Protein AF-A0A9W5VMR2-F1 (afdb_monomer_lite)

Organism: NCBI:txid1053211

Structure (mmCIF, N/CA/C/O backbone):
data_AF-A0A9W5VMR2-F1
#
_entry.id   AF-A0A9W5VMR2-F1
#
loop_
_atom_site.group_PDB
_atom_site.id
_atom_site.type_symbol
_atom_site.label_atom_id
_atom_site.label_alt_id
_atom_site.label_comp_id
_atom_site.label_asym_id
_atom_site.label_entity_id
_atom_site.label_seq_id
_atom_site.pdbx_PDB_ins_code
_atom_site.Cartn_x
_atom_site.Cartn_y
_atom_site.Cartn_z
_atom_site.occupancy
_atom_site.B_iso_or_equiv
_atom_site.auth_seq_id
_atom_site.auth_comp_id
_atom_site.auth_asym_id
_atom_site.auth_atom_id
_atom_site.pdbx_PDB_model_num
ATOM 1 N N . MET A 1 1 ? 7.513 28.332 -5.867 1.00 55.78 1 MET A N 1
ATOM 2 C CA . MET A 1 1 ? 6.675 27.161 -5.530 1.00 55.78 1 MET A CA 1
ATOM 3 C C . MET A 1 1 ? 5.256 27.551 -5.901 1.00 55.78 1 MET A C 1
ATOM 5 O O . MET A 1 1 ? 4.779 28.529 -5.348 1.00 55.78 1 MET A O 1
ATOM 9 N N . ASN A 1 2 ? 4.651 26.926 -6.914 1.00 70.81 2 ASN A N 1
ATOM 10 C CA . ASN A 1 2 ? 3.350 27.373 -7.428 1.00 70.81 2 ASN A CA 1
ATOM 11 C C . ASN A 1 2 ? 2.284 27.198 -6.343 1.00 70.81 2 ASN A C 1
ATOM 13 O O . ASN A 1 2 ? 2.267 26.160 -5.682 1.00 70.81 2 ASN A O 1
ATOM 17 N N . GLU A 1 3 ? 1.392 28.174 -6.175 1.00 74.75 3 GLU A N 1
ATOM 18 C CA . GLU A 1 3 ? 0.299 28.127 -5.188 1.00 74.75 3 GLU A CA 1
ATOM 19 C C . GLU A 1 3 ? -0.532 26.838 -5.311 1.00 74.75 3 GLU A C 1
ATOM 21 O O . GLU A 1 3 ? -0.950 26.250 -4.317 1.00 74.75 3 GLU A O 1
ATOM 26 N N . HIS A 1 4 ? -0.654 26.314 -6.533 1.00 73.88 4 HIS A N 1
ATOM 27 C CA . HIS A 1 4 ? -1.282 25.028 -6.830 1.00 73.88 4 HIS A CA 1
ATOM 28 C C . HIS A 1 4 ? -0.641 23.838 -6.086 1.00 73.88 4 HIS A C 1
ATOM 30 O O . HIS A 1 4 ? -1.342 22.932 -5.638 1.00 73.88 4 HIS A O 1
ATOM 36 N N . ASN A 1 5 ? 0.682 23.826 -5.908 1.00 83.12 5 ASN A N 1
ATOM 37 C CA . ASN A 1 5 ? 1.380 22.731 -5.225 1.00 83.12 5 ASN A CA 1
ATOM 38 C C . ASN A 1 5 ? 1.108 22.743 -3.714 1.00 83.12 5 ASN A C 1
ATOM 40 O O . ASN A 1 5 ? 1.104 21.687 -3.082 1.00 83.12 5 ASN A O 1
ATOM 44 N N . ILE A 1 6 ? 0.858 23.926 -3.142 1.00 83.44 6 ILE A N 1
ATOM 45 C CA . ILE A 1 6 ? 0.544 24.081 -1.717 1.00 83.44 6 ILE A CA 1
ATOM 46 C C . ILE A 1 6 ? -0.834 23.475 -1.430 1.00 83.44 6 ILE A C 1
ATOM 48 O O . ILE A 1 6 ? -0.964 22.662 -0.516 1.00 83.44 6 ILE A O 1
ATOM 52 N N . TRP A 1 7 ? -1.841 23.787 -2.253 1.00 85.12 7 TRP A N 1
ATOM 53 C CA . TRP A 1 7 ? -3.192 23.236 -2.096 1.00 85.12 7 TRP A CA 1
ATOM 54 C C . TRP A 1 7 ? -3.242 21.718 -2.269 1.00 85.12 7 TRP A C 1
ATOM 56 O O . TRP A 1 7 ? -3.885 21.037 -1.470 1.00 85.12 7 TRP A O 1
ATOM 66 N N . VAL A 1 8 ? -2.512 21.175 -3.249 1.00 81.88 8 VAL A N 1
ATOM 67 C CA . VAL A 1 8 ? -2.397 19.717 -3.428 1.00 81.88 8 VAL A CA 1
ATOM 68 C C . VAL A 1 8 ? -1.789 19.066 -2.181 1.00 81.88 8 VAL A C 1
ATOM 70 O O . VAL A 1 8 ? -2.343 18.094 -1.669 1.00 81.88 8 VAL A O 1
ATOM 73 N N . GLY A 1 9 ? -0.716 19.640 -1.626 1.00 82.25 9 GLY A N 1
ATOM 74 C CA . GLY A 1 9 ? -0.100 19.141 -0.393 1.00 82.25 9 GLY A CA 1
ATOM 75 C C . GLY A 1 9 ? -1.051 19.149 0.809 1.00 82.25 9 GLY A C 1
ATOM 76 O O . GLY A 1 9 ? -1.111 18.170 1.556 1.00 82.25 9 GLY A O 1
ATOM 77 N N . VAL A 1 10 ? -1.843 20.214 0.973 1.00 89.31 10 VAL A N 1
ATOM 78 C CA . VAL A 1 10 ? -2.842 20.320 2.052 1.00 89.31 10 VAL A CA 1
ATOM 79 C C . VAL A 1 10 ? -3.938 19.261 1.905 1.00 89.31 10 VAL A C 1
ATOM 81 O O . VAL A 1 10 ? -4.300 18.618 2.890 1.00 89.31 10 VAL A O 1
ATOM 84 N N . ILE A 1 11 ? -4.440 19.029 0.689 1.00 88.62 11 ILE A N 1
ATOM 85 C CA . ILE A 1 11 ? -5.472 18.012 0.430 1.00 88.62 11 ILE A CA 1
ATOM 86 C C . ILE A 1 11 ? -4.950 16.609 0.761 1.00 88.62 11 ILE A C 1
ATOM 88 O O . ILE A 1 11 ? -5.633 15.854 1.458 1.00 88.62 11 ILE A O 1
ATOM 92 N N . ILE A 1 12 ? -3.732 16.275 0.324 1.00 83.62 12 ILE A N 1
ATOM 93 C CA . ILE A 1 12 ? -3.096 14.985 0.630 1.00 83.62 12 ILE A CA 1
ATOM 94 C C . ILE A 1 12 ? -2.950 14.811 2.144 1.00 83.62 12 ILE A C 1
ATOM 96 O O . ILE A 1 12 ? -3.281 13.750 2.676 1.00 83.62 12 ILE A O 1
ATOM 100 N N . LEU A 1 13 ? -2.516 15.855 2.857 1.00 87.44 13 LEU A N 1
ATOM 101 C CA . LEU A 1 13 ? -2.375 15.815 4.311 1.00 87.44 13 LEU A CA 1
ATOM 102 C C . LEU A 1 13 ? -3.722 15.565 5.009 1.00 87.44 13 LEU A C 1
ATOM 104 O O . LEU A 1 13 ? -3.802 14.709 5.891 1.00 87.44 13 LEU A O 1
ATOM 108 N N . ILE A 1 14 ? -4.787 16.261 4.599 1.00 89.81 14 ILE A N 1
ATOM 109 C CA . ILE A 1 14 ? -6.139 16.079 5.155 1.00 89.81 14 ILE A CA 1
ATOM 110 C C . ILE A 1 14 ? -6.635 14.651 4.913 1.00 89.81 14 ILE A C 1
ATOM 112 O O . ILE A 1 14 ? -7.145 14.011 5.837 1.00 89.81 14 ILE A O 1
ATOM 116 N N . LEU A 1 15 ? -6.458 14.129 3.697 1.00 84.06 15 LEU A N 1
ATOM 117 C CA . LEU A 1 15 ? -6.821 12.753 3.359 1.00 84.06 15 LEU A CA 1
ATOM 118 C C . LEU A 1 15 ? -6.030 11.745 4.195 1.00 84.06 15 LEU A C 1
ATOM 120 O O . LEU A 1 15 ? -6.608 10.788 4.706 1.00 84.06 15 LEU A O 1
ATOM 124 N N . LEU A 1 16 ? -4.735 11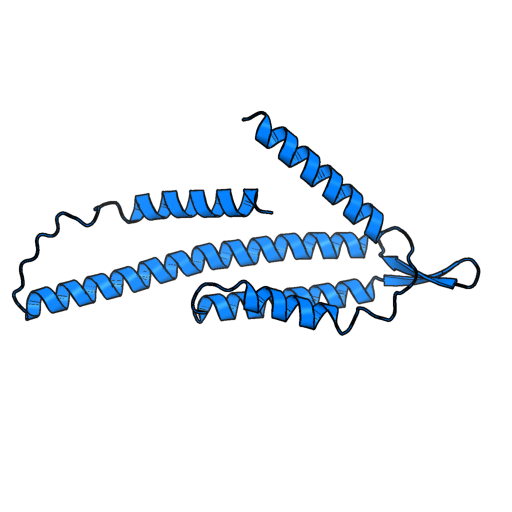.976 4.394 1.00 83.88 16 LEU A N 1
ATOM 125 C CA . LEU A 1 16 ? -3.874 11.105 5.186 1.00 83.88 16 LEU A CA 1
ATOM 126 C C . LEU A 1 16 ? -4.315 11.074 6.656 1.00 83.88 16 LEU A C 1
ATOM 128 O O . LEU A 1 16 ? -4.474 9.992 7.225 1.00 83.88 16 LEU A O 1
ATOM 132 N N . VAL A 1 17 ? -4.613 12.233 7.251 1.00 88.44 17 VAL A N 1
ATOM 133 C CA . VAL A 1 17 ? -5.164 12.321 8.616 1.00 88.44 17 VAL A CA 1
ATOM 134 C C . VAL A 1 17 ? -6.524 11.626 8.706 1.00 88.44 17 VAL A C 1
ATOM 136 O O . VAL A 1 17 ? -6.774 10.868 9.647 1.00 88.44 17 VAL A O 1
ATOM 139 N N . TYR A 1 18 ? -7.397 11.836 7.718 1.00 88.44 18 TYR A N 1
ATOM 140 C CA . TYR A 1 18 ? -8.705 11.187 7.655 1.00 88.44 18 TYR A CA 1
ATOM 141 C C . TYR A 1 18 ? -8.583 9.659 7.597 1.00 88.44 18 TYR A C 1
ATOM 143 O O . TYR A 1 18 ? -9.268 8.959 8.349 1.00 88.44 18 TYR A O 1
ATOM 151 N N . VAL A 1 19 ? -7.684 9.136 6.760 1.00 82.12 19 VAL A N 1
ATOM 152 C CA . VAL A 1 19 ? -7.422 7.696 6.631 1.00 82.12 19 VAL A CA 1
ATOM 153 C C . VAL A 1 19 ? -6.852 7.127 7.929 1.00 82.12 19 VAL A C 1
ATOM 155 O O . VAL A 1 19 ? -7.351 6.108 8.400 1.00 82.12 19 VAL A O 1
ATOM 158 N N . ILE A 1 20 ? -5.882 7.791 8.566 1.00 84.44 20 ILE A N 1
ATOM 159 C CA . ILE A 1 20 ? -5.335 7.342 9.859 1.00 84.44 20 ILE A CA 1
ATOM 160 C C . ILE A 1 20 ? -6.438 7.284 10.917 1.00 84.44 20 ILE A C 1
ATOM 162 O O . ILE A 1 20 ? -6.604 6.262 11.585 1.00 84.44 20 ILE A O 1
ATOM 166 N N . ARG A 1 21 ? -7.250 8.342 11.033 1.00 86.75 21 ARG A N 1
ATOM 167 C CA . ARG A 1 21 ? -8.383 8.371 11.967 1.00 86.75 21 ARG A CA 1
ATOM 168 C C . ARG A 1 21 ? -9.365 7.234 11.686 1.00 86.75 21 ARG A C 1
ATOM 170 O O . ARG A 1 21 ? -9.847 6.592 12.620 1.00 86.75 21 ARG A O 1
ATOM 177 N N . GLN A 1 22 ? -9.649 6.969 10.411 1.00 80.81 22 GLN A N 1
ATOM 178 C CA . GLN A 1 22 ? -10.518 5.873 9.995 1.00 80.81 22 GLN A CA 1
ATOM 179 C C . GLN A 1 22 ? -9.999 4.511 10.487 1.00 80.81 22 GLN A C 1
ATOM 181 O O . GLN A 1 22 ? -10.809 3.718 10.964 1.00 80.81 22 GLN A O 1
ATOM 186 N N . GLN A 1 23 ? -8.687 4.264 10.442 1.00 79.62 23 GLN A N 1
ATOM 187 C CA . GLN A 1 23 ? -8.085 2.997 10.886 1.00 79.62 23 GLN A CA 1
ATOM 188 C C . GLN A 1 23 ? -8.138 2.782 12.410 1.00 79.62 23 GLN A C 1
ATOM 190 O O . GLN A 1 23 ? -8.271 1.648 12.867 1.00 79.62 23 GLN A O 1
ATOM 195 N N . VAL A 1 24 ? -8.055 3.857 13.203 1.00 82.62 24 VAL A N 1
ATOM 196 C CA . VAL A 1 24 ? -8.061 3.781 14.681 1.00 82.62 24 VAL A CA 1
ATOM 197 C C . VAL A 1 24 ? -9.486 3.759 15.255 1.00 82.62 24 VAL A C 1
ATOM 199 O O . VAL A 1 24 ? -9.701 3.358 16.399 1.00 82.62 24 VAL A O 1
ATOM 202 N N . THR A 1 25 ? -10.482 4.173 14.468 1.00 85.00 25 THR A N 1
ATOM 203 C CA . THR A 1 25 ? -11.886 4.181 14.900 1.00 85.00 25 THR A CA 1
ATOM 204 C C . THR A 1 25 ? -12.457 2.756 14.869 1.00 85.00 25 THR A C 1
ATOM 206 O O . THR A 1 25 ? -12.369 2.117 13.817 1.00 85.00 25 THR A O 1
ATOM 209 N N . PRO A 1 26 ? -13.077 2.260 15.960 1.00 81.94 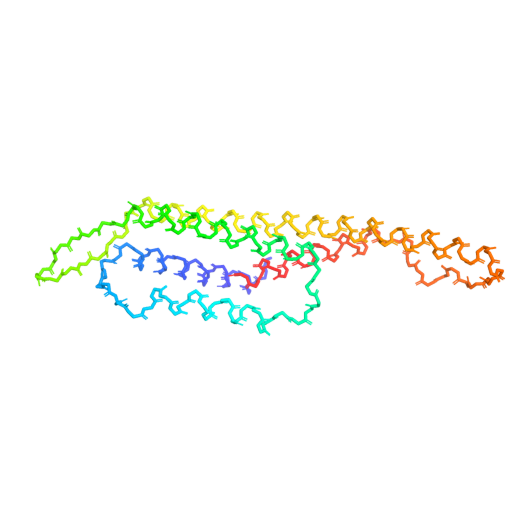26 PRO A N 1
ATOM 210 C CA . PRO A 1 26 ? -13.688 0.934 15.999 1.00 81.94 26 PRO A CA 1
ATOM 211 C C . PRO A 1 26 ? -14.751 0.763 14.914 1.00 81.94 26 PRO A C 1
ATOM 213 O O . PRO A 1 26 ? -15.589 1.644 14.701 1.00 81.94 26 PRO A O 1
ATOM 216 N N . ARG A 1 27 ? -14.733 -0.380 14.225 1.00 82.75 27 ARG A N 1
ATOM 217 C CA . ARG A 1 27 ? -15.689 -0.687 13.152 1.00 82.75 27 ARG A CA 1
ATOM 218 C C . ARG A 1 27 ? -16.223 -2.091 13.271 1.00 82.75 27 ARG A C 1
ATOM 220 O O . ARG A 1 27 ? -15.505 -3.021 13.627 1.00 82.75 27 ARG A O 1
ATOM 227 N N . THR A 1 28 ? -17.475 -2.256 12.880 1.00 82.50 28 THR A N 1
ATOM 228 C CA . THR A 1 28 ? -18.069 -3.578 12.745 1.00 82.50 28 THR A CA 1
ATOM 229 C C . THR A 1 28 ? -17.480 -4.292 11.522 1.00 82.50 28 THR A C 1
ATOM 231 O O . THR A 1 28 ? -17.344 -3.688 10.450 1.00 82.50 28 THR A O 1
ATOM 234 N N . PRO A 1 29 ? -17.101 -5.576 11.646 1.00 71.38 29 PRO A N 1
ATOM 235 C CA . PRO A 1 29 ? -16.578 -6.337 10.525 1.00 71.38 29 PRO A CA 1
ATOM 236 C C . PRO A 1 29 ? -17.667 -6.547 9.475 1.00 71.38 29 PRO A C 1
ATOM 238 O O . PRO A 1 29 ? -18.602 -7.329 9.658 1.00 71.38 29 PRO A O 1
ATOM 241 N N . LYS A 1 30 ? -17.543 -5.862 8.336 1.00 69.69 30 LYS A N 1
ATOM 242 C CA . LYS A 1 30 ? -18.387 -6.130 7.169 1.00 69.69 30 LYS A CA 1
ATOM 243 C C . LYS A 1 30 ? -17.934 -7.454 6.550 1.00 69.69 30 LYS A C 1
ATOM 245 O O . LYS A 1 30 ? -16.900 -7.509 5.891 1.00 69.69 30 LYS A O 1
ATOM 250 N N . ARG A 1 31 ? -18.720 -8.518 6.748 1.00 62.09 31 ARG A N 1
ATOM 251 C CA . ARG A 1 31 ? -18.422 -9.899 6.309 1.00 62.09 31 ARG A CA 1
ATOM 252 C C . ARG A 1 31 ? -18.214 -10.071 4.792 1.00 62.09 31 ARG A C 1
ATOM 254 O O . ARG A 1 31 ? -17.704 -11.098 4.372 1.00 62.09 31 ARG A O 1
ATOM 261 N N . PHE A 1 32 ? -18.599 -9.094 3.970 1.00 52.22 32 PHE A N 1
ATOM 262 C CA . PHE A 1 32 ? -18.841 -9.315 2.540 1.00 52.22 32 PHE A CA 1
ATOM 263 C C . PHE A 1 32 ? -17.699 -8.934 1.576 1.00 52.22 32 PHE A C 1
ATOM 265 O O . PHE A 1 32 ? -17.787 -9.244 0.393 1.00 52.22 32 PHE A O 1
ATOM 272 N N . HIS A 1 33 ? -16.617 -8.290 2.034 1.00 57.59 33 HIS A N 1
ATOM 273 C CA . HIS A 1 33 ? -15.611 -7.726 1.110 1.00 57.59 33 HIS A CA 1
ATOM 274 C C . HIS A 1 33 ? -14.238 -8.406 1.114 1.00 57.59 33 HIS A C 1
ATOM 276 O O . HIS A 1 33 ? -13.408 -8.079 0.272 1.00 57.59 33 HIS A O 1
ATOM 282 N N . PHE A 1 34 ? -13.971 -9.361 2.007 1.00 57.56 34 PHE A N 1
ATOM 283 C CA . PHE A 1 34 ? -12.617 -9.917 2.134 1.00 57.56 34 PHE A CA 1
ATOM 284 C C . PHE A 1 34 ? -12.176 -10.769 0.933 1.00 57.56 34 PHE A C 1
ATOM 286 O O . PHE A 1 34 ? -11.011 -10.715 0.553 1.00 57.56 34 PHE A O 1
ATOM 293 N N . TYR A 1 35 ? -13.095 -11.505 0.300 1.00 60.22 35 TYR A N 1
ATOM 294 C CA . TYR A 1 35 ? -12.770 -12.377 -0.839 1.00 60.22 35 TYR A CA 1
ATOM 295 C C . TYR A 1 35 ? -12.934 -11.696 -2.200 1.00 60.22 35 TYR A C 1
ATOM 297 O O . TYR A 1 35 ? -12.196 -11.990 -3.135 1.00 60.22 35 TYR A O 1
ATOM 305 N N . THR A 1 36 ? -13.885 -10.771 -2.324 1.00 68.56 36 THR A N 1
ATOM 306 C CA . THR A 1 36 ? -14.197 -10.108 -3.598 1.00 68.56 36 THR A CA 1
ATOM 307 C C . THR A 1 36 ? -13.245 -8.955 -3.894 1.00 68.56 36 THR A C 1
ATOM 309 O O . THR A 1 36 ? -12.854 -8.764 -5.043 1.00 68.56 36 THR A O 1
ATOM 312 N N . MET A 1 37 ? -12.809 -8.214 -2.872 1.00 70.75 37 MET A N 1
ATOM 313 C CA . MET A 1 37 ? -11.967 -7.030 -3.049 1.00 70.75 37 MET A CA 1
ATOM 314 C C . MET A 1 37 ? -10.599 -7.327 -3.694 1.00 70.75 37 MET A C 1
ATOM 316 O O . MET A 1 37 ? -10.226 -6.584 -4.603 1.00 70.75 37 MET A O 1
ATOM 320 N N . PRO A 1 38 ? -9.865 -8.404 -3.335 1.00 67.00 38 PRO A N 1
ATOM 321 C CA . PRO A 1 38 ? -8.616 -8.754 -4.012 1.00 67.00 38 PRO A CA 1
ATOM 322 C C . PRO A 1 38 ? -8.834 -9.095 -5.488 1.00 67.00 38 PRO A C 1
ATOM 324 O O . PRO A 1 38 ? -8.087 -8.629 -6.342 1.00 67.00 38 PRO A O 1
ATOM 327 N N . VAL A 1 39 ? -9.890 -9.853 -5.802 1.00 71.94 39 VAL A N 1
ATOM 328 C CA . VAL A 1 39 ? -10.220 -10.252 -7.180 1.00 71.94 39 VAL A CA 1
ATOM 329 C C . VAL A 1 39 ? -10.576 -9.029 -8.025 1.00 71.94 39 VAL A C 1
ATOM 331 O O . VAL A 1 39 ? -10.059 -8.869 -9.130 1.00 71.94 39 VAL A O 1
ATOM 334 N N . VAL A 1 40 ? -11.394 -8.121 -7.486 1.00 72.06 40 VAL A N 1
ATOM 335 C CA . VAL A 1 40 ? -11.747 -6.856 -8.147 1.00 72.06 40 VAL A CA 1
ATOM 336 C C . VAL A 1 40 ? -10.510 -5.978 -8.349 1.00 72.06 40 VAL A C 1
ATOM 338 O O . VAL A 1 40 ? -10.346 -5.403 -9.422 1.00 72.06 40 VAL A O 1
ATOM 341 N N . ALA A 1 41 ? -9.608 -5.907 -7.366 1.00 70.75 41 ALA A N 1
ATOM 342 C CA . ALA A 1 41 ? -8.368 -5.142 -7.482 1.00 70.75 41 ALA A CA 1
ATOM 343 C C . ALA A 1 41 ? -7.427 -5.712 -8.558 1.00 70.75 41 ALA A C 1
ATOM 345 O O . ALA A 1 41 ? -6.879 -4.946 -9.356 1.00 70.75 41 ALA A O 1
ATOM 346 N N . LEU A 1 42 ? -7.271 -7.040 -8.627 1.00 71.06 42 LEU A N 1
ATOM 347 C CA . LEU A 1 42 ? -6.497 -7.710 -9.679 1.00 71.06 42 LEU A CA 1
ATOM 348 C C . LEU A 1 42 ? -7.103 -7.436 -11.062 1.00 71.06 42 LEU A C 1
ATOM 350 O O . LEU A 1 42 ? -6.388 -7.034 -11.978 1.00 71.06 42 LEU A O 1
ATOM 354 N N . PHE A 1 43 ? -8.424 -7.581 -11.197 1.00 72.38 43 PHE A N 1
ATOM 355 C CA . PHE A 1 43 ? -9.134 -7.354 -12.455 1.00 72.38 43 PHE A CA 1
ATOM 356 C C . PHE A 1 43 ? -9.054 -5.896 -12.925 1.00 72.38 43 PHE A C 1
ATOM 358 O O . PHE A 1 43 ? -8.765 -5.638 -14.092 1.00 72.38 43 PHE A O 1
ATOM 365 N N . ALA A 1 44 ? -9.252 -4.935 -12.018 1.00 70.75 44 ALA A N 1
ATOM 366 C CA . ALA A 1 44 ? -9.099 -3.514 -12.319 1.00 70.75 44 ALA A CA 1
ATOM 367 C C . ALA A 1 44 ? -7.660 -3.182 -12.732 1.00 70.75 44 ALA A C 1
ATOM 369 O O . ALA A 1 44 ? -7.444 -2.416 -13.668 1.00 70.75 44 ALA A O 1
ATOM 370 N N . THR A 1 45 ? -6.670 -3.796 -12.079 1.00 67.81 45 THR A N 1
ATOM 371 C CA . THR A 1 45 ? -5.264 -3.602 -12.445 1.00 67.81 45 THR A CA 1
ATOM 372 C C . THR A 1 45 ? -4.980 -4.156 -13.838 1.00 67.81 45 THR A C 1
ATOM 374 O O . THR A 1 45 ? -4.413 -3.442 -14.658 1.00 67.81 45 THR A O 1
ATOM 377 N N . TYR A 1 46 ? -5.430 -5.378 -14.135 1.00 69.31 46 TYR A N 1
ATOM 378 C CA . TYR A 1 46 ? -5.290 -5.995 -15.456 1.00 69.31 46 TYR A CA 1
ATOM 379 C C . TYR A 1 46 ? -5.942 -5.152 -16.560 1.00 69.31 46 TYR A C 1
ATOM 381 O O . TYR A 1 46 ? -5.300 -4.872 -17.567 1.00 69.31 46 TYR A O 1
ATOM 389 N N . LYS A 1 47 ? -7.175 -4.670 -16.349 1.00 68.75 47 LYS A N 1
ATOM 390 C CA . LYS A 1 47 ? -7.871 -3.804 -17.318 1.00 68.75 47 LYS A CA 1
ATOM 391 C C . LYS A 1 47 ? -7.152 -2.480 -17.587 1.00 68.75 47 LYS A C 1
ATOM 393 O O . LYS A 1 47 ? -7.270 -1.948 -18.684 1.00 68.75 47 LYS A O 1
ATOM 398 N N . ASN A 1 48 ? -6.430 -1.946 -16.604 1.00 65.38 48 ASN A N 1
ATOM 399 C CA . ASN A 1 48 ? -5.709 -0.680 -16.742 1.00 65.38 48 ASN A CA 1
ATOM 400 C C . ASN A 1 48 ? -4.329 -0.832 -17.411 1.00 65.38 48 ASN A C 1
ATOM 402 O O . ASN A 1 48 ? -3.715 0.179 -17.768 1.00 65.38 48 ASN A O 1
ATOM 406 N N . PHE A 1 49 ? -3.837 -2.059 -17.621 1.00 64.25 49 PHE A N 1
ATOM 407 C CA . PHE A 1 49 ? -2.594 -2.299 -18.354 1.00 64.25 49 PHE A CA 1
ATOM 408 C C . PHE A 1 49 ? -2.804 -2.103 -19.862 1.00 64.25 49 PHE A C 1
ATOM 410 O O . PHE A 1 49 ? -3.218 -3.007 -20.578 1.00 64.25 49 PHE A O 1
ATOM 417 N N . HIS A 1 50 ? -2.469 -0.908 -20.349 1.00 49.72 50 HIS A N 1
ATOM 418 C CA . HIS A 1 50 ? -2.497 -0.567 -21.777 1.00 49.72 50 HIS A CA 1
ATOM 419 C C . HIS A 1 50 ? -1.234 -1.008 -22.540 1.00 49.72 50 HIS A C 1
ATOM 421 O O . HIS A 1 50 ? -1.203 -0.950 -23.766 1.00 49.72 50 HIS A O 1
ATOM 427 N N . TYR A 1 51 ? -0.187 -1.444 -21.833 1.00 61.28 51 TYR A N 1
ATOM 428 C CA . TYR A 1 51 ? 1.101 -1.819 -22.419 1.00 61.28 51 TYR A CA 1
ATOM 429 C C . TYR A 1 51 ? 1.339 -3.329 -22.325 1.00 61.28 51 TYR A C 1
ATOM 431 O O . TYR A 1 51 ? 0.939 -3.939 -21.329 1.00 61.28 51 TYR A O 1
ATOM 439 N N . PRO A 1 52 ? 2.033 -3.935 -23.309 1.00 64.88 52 PRO A N 1
ATOM 440 C CA . PRO A 1 52 ? 2.416 -5.337 -23.232 1.00 64.88 52 PRO A CA 1
ATOM 441 C C . PRO A 1 52 ? 3.238 -5.576 -21.962 1.00 64.88 52 PRO A C 1
ATOM 443 O O . PRO A 1 52 ? 4.214 -4.873 -21.685 1.00 64.88 52 PRO A O 1
ATOM 446 N N . ILE A 1 53 ? 2.813 -6.561 -21.170 1.00 62.72 53 ILE A N 1
ATOM 447 C CA . ILE A 1 53 ? 3.455 -6.915 -19.905 1.00 62.72 53 ILE A CA 1
ATOM 448 C C . ILE A 1 53 ? 4.839 -7.487 -20.229 1.00 62.72 53 ILE A C 1
ATOM 450 O O . ILE A 1 53 ? 4.981 -8.643 -20.619 1.00 62.72 53 ILE A O 1
ATOM 454 N N . THR A 1 54 ? 5.877 -6.665 -20.086 1.00 71.81 54 THR A N 1
ATOM 455 C CA . THR A 1 54 ? 7.265 -7.130 -20.152 1.00 71.81 54 THR A CA 1
ATOM 456 C C . THR A 1 54 ? 7.593 -7.953 -18.904 1.00 71.81 54 THR A C 1
ATOM 458 O O . THR A 1 54 ? 7.023 -7.726 -17.835 1.00 71.81 54 THR A O 1
ATOM 461 N N . GLY A 1 55 ? 8.549 -8.885 -18.997 1.00 72.06 55 GLY A N 1
ATOM 462 C CA . GLY A 1 55 ? 8.937 -9.728 -17.854 1.00 72.06 55 GLY A CA 1
ATOM 463 C C . GLY A 1 55 ? 9.343 -8.924 -16.607 1.00 72.06 55 GLY A C 1
ATOM 464 O O . GLY A 1 55 ? 9.047 -9.325 -15.486 1.00 72.06 55 GLY A O 1
ATOM 465 N N . ILE A 1 56 ? 9.929 -7.735 -16.795 1.00 71.81 56 ILE A N 1
ATOM 466 C CA . ILE A 1 56 ? 10.293 -6.814 -15.705 1.00 71.81 56 ILE A CA 1
ATOM 467 C C . ILE A 1 56 ? 9.048 -6.206 -15.040 1.00 71.81 56 ILE A C 1
ATOM 469 O O . ILE A 1 56 ? 8.996 -6.115 -13.813 1.00 71.81 56 ILE A O 1
ATOM 473 N N . LEU A 1 57 ? 8.031 -5.815 -15.818 1.00 68.81 57 LEU A N 1
ATOM 474 C CA . LEU A 1 57 ? 6.760 -5.316 -15.276 1.00 68.81 57 LEU A CA 1
ATOM 475 C C . LEU A 1 57 ? 6.004 -6.417 -14.523 1.00 68.81 57 LEU A C 1
ATOM 477 O O . LEU A 1 57 ? 5.443 -6.150 -13.460 1.00 68.81 57 LEU A O 1
ATOM 481 N N . MET A 1 58 ? 6.043 -7.653 -15.026 1.00 74.62 58 MET A N 1
ATOM 482 C CA . MET A 1 58 ? 5.457 -8.811 -14.347 1.00 74.62 58 MET A CA 1
ATOM 483 C C . MET A 1 58 ? 6.162 -9.104 -13.017 1.00 74.62 58 MET A C 1
ATOM 485 O O . MET A 1 58 ? 5.495 -9.296 -12.002 1.00 74.62 58 MET A O 1
ATOM 489 N N . LEU A 1 59 ? 7.500 -9.059 -12.992 1.00 77.81 59 LEU A N 1
ATOM 490 C CA . LEU A 1 59 ? 8.289 -9.217 -11.768 1.00 77.81 59 LEU A CA 1
ATOM 491 C C . LEU A 1 59 ? 7.955 -8.124 -10.737 1.00 77.81 59 LEU A C 1
ATOM 493 O O . LEU A 1 59 ? 7.719 -8.437 -9.572 1.00 77.81 59 LEU A O 1
ATOM 497 N N . ASN A 1 60 ? 7.878 -6.858 -11.166 1.00 77.12 60 ASN A N 1
ATOM 498 C CA . ASN A 1 60 ? 7.474 -5.739 -10.305 1.00 77.12 60 ASN A CA 1
ATOM 499 C C . ASN A 1 60 ? 6.099 -5.996 -9.680 1.00 77.12 60 ASN A C 1
ATOM 501 O O . ASN A 1 60 ? 5.907 -5.836 -8.474 1.00 77.12 60 ASN A O 1
ATOM 505 N N . TYR A 1 61 ? 5.149 -6.445 -10.500 1.00 77.44 61 TYR A N 1
ATOM 506 C CA . TYR A 1 61 ? 3.802 -6.747 -10.046 1.00 77.44 61 TYR A CA 1
ATOM 507 C C . TYR A 1 61 ? 3.783 -7.869 -9.004 1.00 77.44 61 TYR A C 1
ATOM 509 O O . TYR A 1 61 ? 3.205 -7.688 -7.934 1.00 77.44 61 TYR A O 1
ATOM 517 N N . ILE A 1 62 ? 4.470 -8.985 -9.266 1.00 83.19 62 ILE A N 1
ATOM 518 C CA . ILE A 1 62 ? 4.553 -10.129 -8.344 1.00 83.19 62 ILE A CA 1
ATOM 519 C C . ILE A 1 62 ? 5.165 -9.707 -7.005 1.00 83.19 62 ILE A C 1
ATOM 521 O O . ILE A 1 62 ? 4.599 -10.007 -5.953 1.00 83.19 62 ILE A O 1
ATOM 525 N N . ILE A 1 63 ? 6.277 -8.965 -7.026 1.00 82.81 63 ILE A N 1
ATOM 526 C CA . ILE A 1 63 ? 6.920 -8.472 -5.800 1.00 82.81 63 ILE A CA 1
ATOM 527 C C . ILE A 1 63 ? 5.987 -7.508 -5.056 1.00 82.81 63 ILE A C 1
ATOM 529 O O . ILE A 1 63 ? 5.825 -7.623 -3.842 1.00 82.81 63 ILE A O 1
ATOM 533 N N . SER A 1 64 ? 5.325 -6.589 -5.763 1.00 80.31 64 SER A N 1
ATOM 534 C CA . SER A 1 64 ? 4.400 -5.626 -5.152 1.00 80.31 64 SER A CA 1
ATOM 535 C C . SER A 1 64 ? 3.189 -6.308 -4.503 1.00 80.31 64 SER A C 1
ATOM 537 O O . SER A 1 64 ? 2.775 -5.933 -3.398 1.00 80.31 64 SER A O 1
ATOM 539 N N . VAL A 1 65 ? 2.639 -7.337 -5.153 1.00 83.12 65 VAL A N 1
ATOM 540 C CA . VAL A 1 65 ? 1.562 -8.171 -4.604 1.00 83.12 65 VAL A CA 1
ATOM 541 C C . VAL A 1 65 ? 2.059 -8.944 -3.383 1.00 83.12 65 VAL A C 1
ATOM 543 O O . VAL A 1 65 ? 1.423 -8.865 -2.334 1.00 83.12 65 VAL A O 1
ATOM 546 N N . GLY A 1 66 ? 3.217 -9.606 -3.469 1.00 87.06 66 GLY A N 1
ATOM 547 C CA . GLY A 1 66 ? 3.803 -10.360 -2.357 1.00 87.06 66 GLY A CA 1
ATOM 548 C C . GLY A 1 66 ? 4.044 -9.497 -1.116 1.00 87.06 66 GLY A C 1
ATOM 549 O O . GLY A 1 66 ? 3.645 -9.865 -0.013 1.00 87.06 66 GLY A O 1
ATOM 550 N N . VAL A 1 67 ? 4.594 -8.295 -1.301 1.00 87.00 67 VAL A N 1
ATOM 551 C CA . VAL A 1 67 ? 4.778 -7.319 -0.216 1.00 87.00 67 VAL A CA 1
ATOM 552 C C . VAL A 1 67 ? 3.438 -6.866 0.361 1.00 87.00 67 VAL A C 1
ATOM 554 O O . VAL A 1 67 ? 3.293 -6.780 1.578 1.00 87.00 67 VAL A O 1
ATOM 557 N N . SER A 1 68 ? 2.433 -6.619 -0.483 1.00 84.81 68 SER A N 1
ATOM 558 C CA . SER A 1 68 ? 1.094 -6.242 -0.009 1.00 84.81 68 SER A CA 1
ATOM 559 C C . SER A 1 68 ? 0.463 -7.341 0.850 1.00 84.81 68 SER A C 1
ATOM 561 O O . SER A 1 68 ? -0.123 -7.035 1.886 1.00 84.81 68 SER A O 1
ATOM 563 N N . ILE A 1 69 ? 0.613 -8.607 0.450 1.00 87.00 69 ILE A N 1
ATOM 564 C CA . ILE A 1 69 ? 0.123 -9.764 1.210 1.00 87.00 69 ILE A CA 1
ATOM 565 C C . ILE A 1 69 ? 0.866 -9.878 2.543 1.00 87.00 69 ILE A C 1
ATOM 567 O O . ILE A 1 69 ? 0.224 -10.016 3.582 1.00 87.00 69 ILE A O 1
ATOM 571 N N . PHE A 1 70 ? 2.197 -9.763 2.533 1.00 89.94 70 PHE A N 1
ATOM 572 C CA . PHE A 1 70 ? 3.016 -9.828 3.744 1.00 89.94 70 PHE A CA 1
ATOM 573 C C . PHE A 1 70 ? 2.611 -8.759 4.767 1.00 89.94 70 PHE A C 1
ATOM 575 O O . PHE A 1 70 ? 2.313 -9.077 5.918 1.00 89.94 70 PHE A O 1
ATOM 582 N N . PHE A 1 71 ? 2.523 -7.494 4.348 1.00 88.25 71 PHE A N 1
ATOM 583 C CA . PHE A 1 71 ? 2.091 -6.417 5.240 1.00 88.25 71 PHE A CA 1
ATOM 584 C C . PHE A 1 71 ? 0.627 -6.554 5.659 1.00 88.25 71 PHE A C 1
ATOM 586 O O . PHE A 1 71 ? 0.307 -6.239 6.801 1.00 88.25 71 PHE A O 1
ATOM 593 N N . GLY A 1 72 ? -0.250 -7.051 4.782 1.00 84.94 72 GLY A N 1
ATOM 594 C CA . GLY A 1 72 ? -1.639 -7.355 5.128 1.00 84.94 72 GLY A CA 1
ATOM 595 C C . GLY A 1 72 ? -1.747 -8.425 6.218 1.00 84.94 72 GLY A C 1
ATOM 596 O O . GLY A 1 72 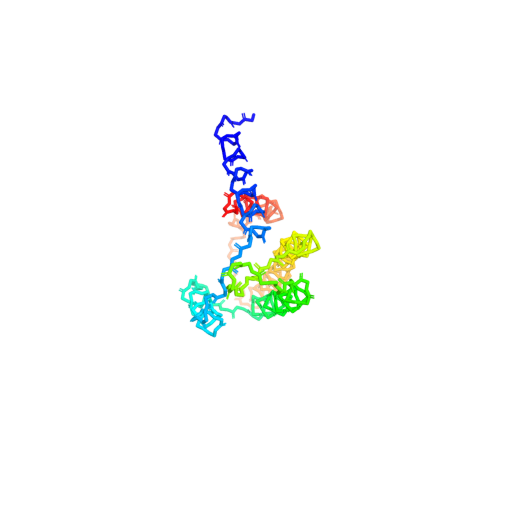? -2.527 -8.269 7.155 1.00 84.94 72 GLY A O 1
ATOM 597 N N . TYR A 1 73 ? -0.915 -9.467 6.150 1.00 88.81 73 TYR A N 1
ATOM 598 C CA . TYR A 1 73 ? -0.825 -10.504 7.180 1.00 88.81 73 TYR A CA 1
ATOM 599 C C . TYR A 1 73 ? -0.322 -9.940 8.516 1.00 88.81 73 TYR A C 1
ATOM 601 O O . TYR A 1 73 ? -0.942 -10.158 9.557 1.00 88.81 73 TYR A O 1
ATOM 609 N N . VAL A 1 74 ? 0.755 -9.147 8.484 1.00 89.56 74 VAL A N 1
ATOM 610 C CA . VAL A 1 74 ? 1.293 -8.467 9.676 1.00 89.56 74 VAL A CA 1
ATOM 611 C C . VAL A 1 74 ? 0.241 -7.546 10.304 1.00 89.56 74 VAL A C 1
ATOM 613 O O . VAL A 1 74 ? 0.035 -7.569 11.515 1.00 89.56 74 VAL A O 1
ATOM 616 N N . GLN A 1 75 ? -0.470 -6.774 9.483 1.00 86.44 75 GLN A N 1
ATOM 617 C CA . GLN A 1 75 ? -1.549 -5.895 9.926 1.00 86.44 75 GLN A CA 1
ATOM 618 C C . GLN A 1 75 ? -2.692 -6.667 10.579 1.00 86.44 75 GLN A C 1
ATOM 620 O O . GLN A 1 75 ? -3.158 -6.250 11.638 1.00 86.44 75 GLN A O 1
ATOM 625 N N . ALA A 1 76 ? -3.117 -7.789 9.990 1.00 85.38 76 ALA A N 1
ATOM 626 C CA . ALA A 1 76 ? -4.172 -8.630 10.546 1.00 85.38 76 ALA A CA 1
ATOM 627 C C . ALA A 1 76 ? -3.831 -9.125 11.962 1.00 85.38 76 ALA A C 1
ATOM 629 O O . ALA A 1 76 ? -4.710 -9.150 12.821 1.00 85.38 76 ALA A O 1
ATOM 630 N N . GLY A 1 77 ? -2.555 -9.422 12.234 1.00 87.81 77 GLY A N 1
ATOM 631 C CA . GLY A 1 77 ? -2.078 -9.807 13.567 1.00 87.81 77 GLY A CA 1
ATOM 632 C C . GLY A 1 77 ? -2.149 -8.697 14.627 1.00 87.81 77 GLY A C 1
ATOM 633 O O . GLY A 1 77 ? -2.154 -8.994 15.819 1.00 87.81 77 GLY A O 1
ATOM 634 N N . TYR A 1 78 ? -2.234 -7.425 14.223 1.00 88.25 78 TYR A N 1
ATOM 635 C CA . TYR A 1 78 ? -2.358 -6.278 15.135 1.00 88.25 78 TYR A CA 1
ATOM 636 C C . TYR A 1 78 ? -3.790 -5.748 15.277 1.00 88.25 78 TYR A C 1
ATOM 638 O O . TYR A 1 78 ? -4.006 -4.743 15.962 1.00 88.25 78 TYR A O 1
ATOM 646 N N . ILE A 1 79 ? -4.772 -6.392 14.642 1.00 86.62 79 ILE A N 1
ATOM 647 C CA . ILE A 1 79 ? -6.184 -6.045 14.812 1.00 86.62 79 ILE A CA 1
ATOM 648 C C . ILE A 1 79 ? -6.670 -6.632 16.135 1.00 86.62 79 ILE A C 1
ATOM 650 O O . ILE A 1 79 ? -6.613 -7.841 16.353 1.00 86.62 79 ILE A O 1
ATOM 654 N N . LYS A 1 80 ? -7.193 -5.776 17.014 1.00 85.19 80 LYS A N 1
ATOM 655 C CA . LYS A 1 80 ? -7.829 -6.206 18.261 1.00 85.19 80 LYS A CA 1
ATOM 656 C C . LYS A 1 80 ? -9.334 -6.319 18.051 1.00 85.19 80 LYS A C 1
ATOM 658 O O . LYS A 1 80 ? -9.978 -5.386 17.565 1.00 85.19 80 LYS A O 1
ATOM 663 N N . LEU A 1 81 ? -9.885 -7.463 18.441 1.00 86.31 81 LEU A N 1
ATOM 664 C CA . LEU A 1 81 ? -11.323 -7.691 18.531 1.00 86.31 81 LEU A CA 1
ATOM 665 C C . LEU A 1 81 ? -11.772 -7.371 19.952 1.00 86.31 81 LEU A C 1
ATOM 667 O O . LEU A 1 81 ? -11.242 -7.930 20.909 1.00 86.31 81 LEU A O 1
ATOM 671 N N . HIS A 1 82 ? -12.741 -6.477 20.087 1.00 88.25 82 HIS A N 1
ATOM 672 C CA . HIS A 1 82 ? -13.366 -6.185 21.371 1.00 88.25 82 HIS A CA 1
ATOM 673 C C . HIS A 1 82 ? -14.877 -6.041 21.198 1.00 88.25 82 HIS A C 1
ATOM 675 O O . HIS A 1 82 ? -15.381 -5.872 20.086 1.00 88.25 82 HIS A O 1
ATOM 681 N N . GLN A 1 83 ? -15.608 -6.164 22.300 1.00 90.25 83 GLN A N 1
ATOM 682 C CA . GLN A 1 83 ? -17.062 -6.090 22.305 1.00 90.25 83 GLN A CA 1
ATOM 683 C C . GLN A 1 83 ? -17.493 -4.734 22.866 1.00 90.25 83 GLN A C 1
ATOM 685 O O . GLN A 1 83 ? -17.130 -4.382 23.986 1.00 90.25 83 GLN A O 1
ATOM 690 N N . VAL A 1 84 ? -18.262 -3.973 22.086 1.00 88.44 84 VAL A N 1
ATOM 691 C CA . VAL A 1 84 ? -18.849 -2.689 22.502 1.00 88.44 84 VAL A CA 1
ATOM 692 C C . VAL A 1 84 ? -20.352 -2.791 22.307 1.00 88.44 84 VAL A C 1
ATOM 694 O O . VAL A 1 84 ? -20.806 -3.068 21.199 1.00 88.44 84 VAL A O 1
ATOM 697 N N . ASN A 1 85 ? -21.131 -2.591 23.374 1.00 88.81 85 ASN A N 1
ATOM 698 C CA . ASN A 1 85 ? -22.599 -2.651 23.336 1.00 88.81 85 ASN A CA 1
ATOM 699 C C . ASN A 1 85 ? -23.133 -3.939 22.679 1.00 88.81 85 ASN A C 1
ATOM 701 O O . ASN A 1 85 ? -23.981 -3.893 21.792 1.00 88.81 85 ASN A O 1
ATOM 705 N N . SER A 1 86 ? -22.588 -5.092 23.074 1.00 88.94 86 SER A N 1
ATOM 706 C CA . SER A 1 86 ? -22.924 -6.413 22.519 1.00 88.94 86 SER A CA 1
ATOM 707 C C . SER A 1 86 ? -22.562 -6.639 21.043 1.00 88.94 86 SER A C 1
ATOM 709 O O . SER A 1 86 ? -22.875 -7.699 20.503 1.00 88.94 86 SER A O 1
ATOM 711 N N . VAL A 1 87 ? -21.847 -5.715 20.395 1.00 89.50 87 VAL A N 1
ATOM 712 C CA . VAL A 1 87 ? -21.395 -5.852 19.004 1.00 89.50 87 VAL A CA 1
ATOM 713 C C . VAL A 1 87 ? -19.883 -6.063 18.955 1.00 89.50 87 VAL A C 1
ATOM 715 O O . VAL A 1 87 ? -19.115 -5.329 19.577 1.00 89.50 87 VAL A O 1
ATOM 718 N N . TRP A 1 88 ? -19.444 -7.065 18.190 1.00 85.00 88 TRP A N 1
ATOM 719 C CA . TRP A 1 88 ? -18.028 -7.280 17.899 1.00 85.00 88 TRP A CA 1
ATOM 720 C C . TRP A 1 88 ? -17.505 -6.177 16.984 1.00 85.00 88 TRP A C 1
ATOM 722 O O . TRP A 1 88 ? -17.997 -5.994 15.866 1.00 85.00 88 TRP A O 1
ATOM 732 N N . VAL A 1 89 ? -16.484 -5.468 17.447 1.00 88.12 89 VAL A N 1
ATOM 733 C CA . VAL A 1 89 ? -15.802 -4.422 16.691 1.00 88.12 89 VAL A CA 1
ATOM 734 C C . VAL A 1 89 ? -14.322 -4.757 16.541 1.00 88.12 89 VAL A C 1
ATOM 736 O O . VAL A 1 89 ? -13.687 -5.344 17.418 1.00 88.12 89 VAL A O 1
ATOM 739 N N . MET A 1 90 ? -13.781 -4.396 15.384 1.00 85.75 90 MET A N 1
ATOM 740 C CA . MET A 1 90 ? -12.361 -4.456 15.071 1.00 85.75 90 MET A CA 1
ATOM 741 C C . MET A 1 90 ? -11.763 -3.067 15.247 1.00 85.75 90 MET A C 1
ATOM 743 O O . MET A 1 90 ? -12.326 -2.078 14.767 1.00 85.75 90 MET A O 1
ATOM 747 N N . GLN A 1 91 ? -10.609 -2.999 15.900 1.00 85.31 91 GLN A N 1
ATOM 748 C CA . GLN A 1 91 ? -9.823 -1.777 16.009 1.00 85.31 91 GLN A CA 1
ATOM 749 C C . GLN A 1 91 ? -8.348 -2.082 15.770 1.00 85.31 91 GLN A C 1
ATOM 751 O O . GLN A 1 91 ? -7.783 -3.000 16.371 1.00 85.31 91 GLN A O 1
ATOM 756 N N . GLY A 1 92 ? -7.733 -1.313 14.871 1.00 81.12 92 GLY A N 1
ATOM 757 C CA . GLY A 1 92 ? -6.294 -1.353 14.650 1.00 81.12 92 GLY A CA 1
ATOM 758 C C . GLY A 1 92 ? -5.557 -0.616 15.766 1.00 81.12 92 GLY A C 1
ATOM 759 O O . GLY A 1 92 ? -5.951 0.481 16.160 1.00 81.12 92 GLY A O 1
ATOM 760 N N . ASP A 1 93 ? -4.483 -1.217 16.274 1.00 86.31 93 ASP A N 1
ATOM 761 C CA . ASP A 1 93 ? -3.559 -0.550 17.198 1.00 86.31 93 ASP A CA 1
ATOM 762 C C . ASP A 1 93 ? -2.686 0.486 16.453 1.00 86.31 93 ASP A C 1
ATOM 764 O O . ASP A 1 93 ? -2.596 0.469 15.225 1.00 86.31 93 ASP A O 1
ATOM 768 N N . GLY A 1 94 ? -1.950 1.347 17.158 1.00 85.25 94 GLY A N 1
ATOM 769 C CA . GLY A 1 94 ? -0.979 2.258 16.534 1.00 85.25 94 GLY A CA 1
ATOM 770 C C . GLY A 1 94 ? 0.050 1.518 15.664 1.00 85.25 94 GLY A C 1
ATOM 771 O O . GLY A 1 94 ? 0.464 2.014 14.617 1.00 85.25 94 GLY A O 1
ATOM 772 N N . ARG A 1 95 ? 0.381 0.270 16.026 1.00 87.81 95 ARG A N 1
ATOM 773 C CA . ARG A 1 95 ? 1.237 -0.627 15.227 1.00 87.81 95 ARG A CA 1
ATOM 774 C C . ARG A 1 95 ? 0.652 -0.930 13.847 1.00 87.81 95 ARG A C 1
ATOM 776 O O . ARG A 1 95 ? 1.408 -0.999 12.885 1.00 87.81 95 ARG A O 1
ATOM 783 N N . TYR A 1 96 ? -0.672 -1.038 13.731 1.00 86.12 96 TYR A N 1
ATOM 784 C CA . TYR A 1 96 ? -1.356 -1.211 12.448 1.00 86.12 96 TYR A CA 1
ATOM 785 C C . TYR A 1 96 ? -1.062 -0.030 11.512 1.00 86.12 96 TYR A C 1
ATOM 787 O O . TYR A 1 96 ? -0.708 -0.224 10.348 1.00 86.12 96 TYR A O 1
ATOM 795 N N . VAL A 1 97 ? -1.145 1.196 12.041 1.00 86.25 97 VAL A N 1
ATOM 796 C CA . VAL A 1 97 ? -0.861 2.428 11.287 1.00 86.25 97 VAL A CA 1
ATOM 797 C C . VAL A 1 97 ? 0.609 2.487 10.872 1.00 86.25 97 VAL A C 1
ATOM 799 O O . VAL A 1 97 ? 0.906 2.804 9.722 1.00 86.25 97 VAL A O 1
ATOM 802 N N . VAL A 1 98 ? 1.530 2.115 11.767 1.00 88.88 98 VAL A N 1
ATOM 803 C CA . VAL A 1 98 ? 2.967 2.049 11.450 1.00 88.88 98 VAL A CA 1
ATOM 804 C C . VAL A 1 98 ? 3.242 1.032 10.340 1.00 88.88 98 VAL A C 1
ATOM 806 O O . VAL A 1 98 ? 3.937 1.357 9.379 1.00 88.88 98 VAL A O 1
ATOM 809 N N . SER A 1 99 ? 2.660 -0.170 10.407 1.00 88.25 99 SER A N 1
ATOM 810 C CA . SER A 1 99 ? 2.789 -1.171 9.339 1.00 88.25 99 SER A CA 1
ATOM 811 C C . SER A 1 99 ? 2.195 -0.682 8.015 1.00 88.25 99 SER A C 1
ATOM 813 O O . SER A 1 99 ? 2.737 -0.976 6.953 1.00 88.25 99 SER A O 1
ATOM 815 N N . TRP A 1 100 ? 1.097 0.076 8.053 1.00 87.56 100 TRP A N 1
ATOM 816 C CA . TRP A 1 100 ? 0.505 0.684 6.859 1.00 87.56 100 TRP A CA 1
ATOM 817 C C . TRP A 1 100 ? 1.403 1.757 6.230 1.00 87.56 100 TRP A C 1
ATOM 819 O O . TRP A 1 100 ? 1.624 1.731 5.019 1.00 87.56 100 TRP A O 1
ATOM 829 N N . LEU A 1 101 ? 1.990 2.644 7.038 1.00 87.56 101 LEU A N 1
ATOM 830 C CA . LEU A 1 101 ? 2.964 3.631 6.559 1.00 87.56 101 LEU A CA 1
ATOM 831 C C . LEU A 1 101 ? 4.210 2.951 5.978 1.00 87.56 101 LEU A C 1
ATOM 833 O O . LEU A 1 101 ? 4.669 3.321 4.897 1.00 87.56 101 LEU A O 1
ATOM 837 N N . ALA A 1 102 ? 4.719 1.917 6.648 1.00 89.50 102 ALA A N 1
ATOM 838 C CA . ALA A 1 102 ? 5.845 1.131 6.155 1.00 89.50 102 ALA A CA 1
ATOM 839 C C . ALA A 1 102 ? 5.531 0.467 4.803 1.00 89.50 102 ALA A C 1
ATOM 841 O O . ALA A 1 102 ? 6.356 0.528 3.892 1.00 89.50 102 ALA A O 1
ATOM 842 N N . LEU A 1 103 ? 4.325 -0.087 4.622 1.00 86.94 103 LEU A N 1
ATOM 843 C CA . LEU A 1 103 ? 3.884 -0.636 3.336 1.00 86.94 103 LEU A CA 1
ATOM 844 C C . LEU A 1 103 ? 3.913 0.419 2.220 1.00 86.94 103 LEU A C 1
ATOM 846 O O . LEU A 1 103 ? 4.366 0.118 1.114 1.00 86.94 103 LEU A O 1
ATOM 850 N N . LEU A 1 104 ? 3.448 1.645 2.486 1.00 82.12 104 LEU A N 1
ATOM 851 C CA . LEU A 1 104 ? 3.495 2.728 1.499 1.00 82.12 104 LEU A CA 1
ATOM 852 C C . LEU A 1 104 ? 4.932 3.075 1.106 1.00 82.12 104 LEU A C 1
ATOM 854 O O . LEU A 1 104 ? 5.233 3.131 -0.087 1.00 82.12 104 LEU A O 1
ATOM 858 N N . ILE A 1 105 ? 5.826 3.233 2.085 1.00 85.31 105 ILE A N 1
ATOM 859 C CA . ILE A 1 105 ? 7.245 3.529 1.840 1.00 85.31 105 ILE A CA 1
ATOM 860 C C . ILE A 1 105 ? 7.884 2.421 0.997 1.00 85.31 105 ILE A C 1
ATOM 862 O O . ILE A 1 105 ? 8.537 2.707 -0.006 1.00 85.31 105 ILE A O 1
ATOM 866 N N . VAL A 1 106 ? 7.652 1.154 1.351 1.00 85.00 106 VAL A N 1
ATOM 867 C CA . VAL A 1 106 ? 8.189 0.009 0.604 1.00 85.00 106 VAL A CA 1
ATOM 868 C C . VAL A 1 106 ? 7.623 -0.033 -0.817 1.00 85.00 106 VAL A C 1
ATOM 870 O O . VAL A 1 106 ? 8.379 -0.254 -1.761 1.00 85.00 106 VAL A O 1
ATOM 873 N N . LYS A 1 107 ? 6.325 0.232 -1.017 1.00 78.19 107 LYS A N 1
ATOM 874 C CA . LYS A 1 107 ? 5.721 0.286 -2.361 1.00 78.19 107 LYS A CA 1
ATOM 875 C C . LYS A 1 107 ? 6.320 1.383 -3.231 1.00 78.19 107 LYS A C 1
ATOM 877 O O . LYS A 1 107 ? 6.611 1.129 -4.402 1.00 78.19 107 LYS A O 1
ATOM 882 N N . VAL A 1 108 ? 6.510 2.575 -2.671 1.00 80.38 108 VAL A N 1
ATOM 883 C CA . VAL A 1 108 ? 7.174 3.682 -3.369 1.00 80.38 108 VAL A CA 1
ATOM 884 C C . VAL A 1 108 ? 8.614 3.293 -3.701 1.00 80.38 108 VAL A C 1
ATOM 886 O O . VAL A 1 108 ? 9.024 3.429 -4.851 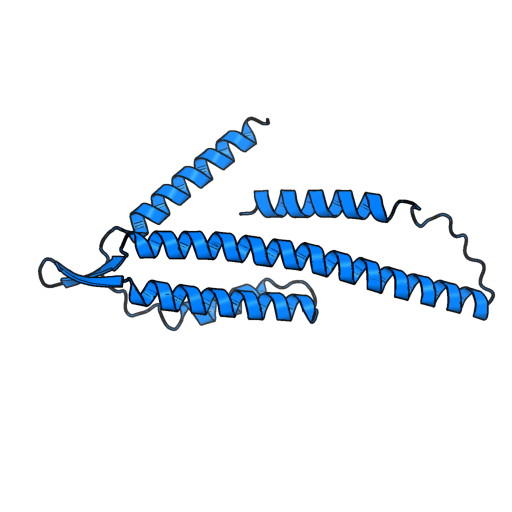1.00 80.38 108 VAL A O 1
ATOM 889 N N . GLY A 1 109 ? 9.344 2.712 -2.746 1.00 75.38 109 GLY A N 1
ATOM 890 C CA . GLY A 1 109 ? 10.707 2.221 -2.948 1.00 75.38 109 GLY A CA 1
ATOM 891 C C . GLY A 1 109 ? 10.811 1.197 -4.080 1.00 75.38 109 GLY A C 1
ATOM 892 O O . GLY A 1 109 ? 11.611 1.378 -4.994 1.00 75.38 109 GLY A O 1
ATOM 893 N N . ILE A 1 110 ? 9.958 0.168 -4.082 1.00 75.81 110 ILE A N 1
ATOM 894 C CA . ILE A 1 110 ? 9.898 -0.846 -5.149 1.00 75.81 110 ILE A CA 1
ATOM 895 C C . ILE A 1 110 ? 9.621 -0.179 -6.494 1.00 75.81 110 ILE A C 1
ATOM 897 O O . IL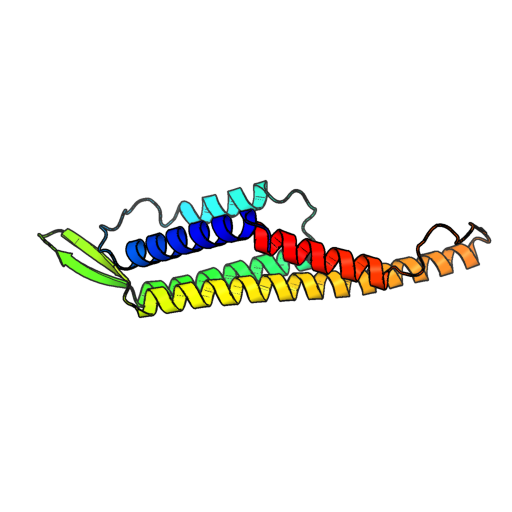E A 1 110 ? 10.344 -0.426 -7.456 1.00 75.81 110 ILE A O 1
ATOM 901 N N . ARG A 1 111 ? 8.623 0.710 -6.570 1.00 73.38 111 ARG A N 1
ATOM 902 C CA . ARG A 1 111 ? 8.296 1.407 -7.819 1.00 73.38 111 ARG A CA 1
ATOM 903 C C . ARG A 1 111 ? 9.492 2.210 -8.339 1.00 73.38 111 ARG A C 1
ATOM 905 O O . ARG A 1 111 ? 9.818 2.084 -9.515 1.00 73.38 111 ARG A O 1
ATOM 912 N N . VAL A 1 112 ? 10.170 2.974 -7.483 1.00 74.25 112 VAL A N 1
ATOM 913 C CA . VAL A 1 112 ? 11.363 3.752 -7.862 1.00 74.25 112 VAL A CA 1
ATOM 914 C C . VAL A 1 112 ? 12.492 2.833 -8.331 1.00 74.25 112 VAL A C 1
ATOM 916 O O . VAL A 1 112 ? 13.065 3.070 -9.393 1.00 74.25 112 VAL A O 1
ATOM 919 N N . ILE A 1 113 ? 12.777 1.751 -7.600 1.00 75.38 113 ILE A N 1
ATOM 920 C CA . ILE A 1 113 ? 13.802 0.765 -7.973 1.00 75.38 113 ILE A CA 1
ATOM 921 C C . ILE A 1 113 ? 13.500 0.174 -9.351 1.00 75.38 113 ILE A C 1
ATOM 923 O O . ILE A 1 113 ? 14.383 0.132 -10.205 1.00 75.38 113 ILE A O 1
ATOM 927 N N . PHE A 1 114 ? 12.259 -0.235 -9.606 1.00 71.75 114 PHE A N 1
ATOM 928 C CA . PHE A 1 114 ? 11.865 -0.815 -10.887 1.00 71.75 114 PHE A CA 1
ATOM 929 C C . PHE A 1 114 ? 11.841 0.197 -12.031 1.00 71.75 114 PHE A C 1
ATOM 931 O O . PHE A 1 114 ? 12.191 -0.172 -13.150 1.00 71.75 114 PHE A O 1
ATOM 938 N N . ILE A 1 115 ? 11.500 1.462 -11.776 1.00 68.88 115 ILE A N 1
ATOM 939 C CA . ILE A 1 115 ? 11.662 2.536 -12.764 1.00 68.88 115 ILE A CA 1
ATOM 940 C C . ILE A 1 115 ? 13.144 2.668 -13.124 1.00 68.88 115 ILE A C 1
ATOM 942 O O . ILE A 1 115 ? 13.488 2.638 -14.304 1.00 68.88 115 ILE A O 1
ATOM 946 N N . VAL A 1 116 ? 14.037 2.736 -12.134 1.00 71.81 116 VAL A N 1
ATOM 947 C CA . VAL A 1 116 ? 15.485 2.866 -12.365 1.00 71.81 116 VAL A CA 1
ATOM 948 C C . VAL A 1 116 ? 16.054 1.640 -13.087 1.00 71.81 116 VAL A C 1
ATOM 950 O O . VAL A 1 116 ? 16.815 1.788 -14.043 1.00 71.81 116 VAL A O 1
ATOM 953 N N . LEU A 1 117 ? 15.685 0.427 -12.671 1.00 69.19 117 LEU A N 1
ATOM 954 C CA . LEU A 1 117 ? 16.140 -0.821 -13.293 1.00 69.19 117 LEU A CA 1
ATOM 955 C C . LEU A 1 117 ? 15.561 -1.014 -14.696 1.00 69.19 117 LEU A C 1
ATOM 957 O O . LEU A 1 117 ? 16.293 -1.410 -15.598 1.00 69.19 117 LEU A O 1
ATOM 961 N N . GLY A 1 118 ? 14.285 -0.688 -14.904 1.00 62.44 118 GLY A N 1
ATOM 962 C CA . GLY A 1 118 ? 13.639 -0.710 -16.215 1.00 62.44 118 GLY A CA 1
ATOM 963 C C . GLY A 1 118 ? 14.306 0.257 -17.191 1.00 62.44 118 GLY A C 1
ATOM 964 O O . GLY A 1 118 ? 14.557 -0.112 -18.334 1.00 62.44 118 GLY A O 1
ATOM 965 N N . HIS A 1 119 ? 14.703 1.444 -16.725 1.00 60.12 119 HIS A N 1
ATOM 966 C CA . HIS A 1 119 ? 15.469 2.399 -17.528 1.00 60.12 119 HIS A CA 1
ATOM 967 C C . HIS A 1 119 ? 16.897 1.925 -17.809 1.00 60.12 119 HIS A C 1
ATOM 969 O O . HIS A 1 119 ? 17.354 2.030 -18.945 1.00 60.12 119 HIS A O 1
ATOM 975 N N . LYS A 1 120 ? 17.603 1.356 -16.821 1.00 57.22 120 LYS A N 1
ATOM 976 C CA . LYS A 1 120 ? 18.935 0.762 -17.036 1.00 57.22 120 LYS A CA 1
ATOM 977 C C . LYS A 1 120 ? 18.880 -0.417 -18.014 1.00 57.22 120 LYS A C 1
ATOM 979 O O . LYS A 1 120 ? 19.747 -0.526 -18.876 1.00 57.22 120 LYS A O 1
ATOM 984 N N . GLY A 1 121 ? 17.844 -1.251 -17.930 1.00 54.56 121 GLY A N 1
ATOM 985 C CA . GLY A 1 121 ? 17.592 -2.353 -18.859 1.00 54.56 121 GLY A CA 1
ATOM 986 C C . GLY A 1 121 ? 17.217 -1.875 -20.264 1.00 54.56 121 GLY A C 1
ATOM 987 O O . GLY A 1 121 ? 17.736 -2.404 -21.243 1.00 54.56 121 GLY A O 1
ATOM 988 N N . ALA A 1 122 ? 16.388 -0.834 -20.382 1.00 49.88 122 ALA A N 1
ATOM 989 C CA . ALA A 1 122 ? 16.038 -0.213 -21.661 1.00 49.88 122 ALA A CA 1
ATOM 990 C C . ALA A 1 122 ? 17.240 0.481 -22.322 1.00 49.88 122 ALA A C 1
ATOM 992 O O . ALA A 1 122 ? 17.414 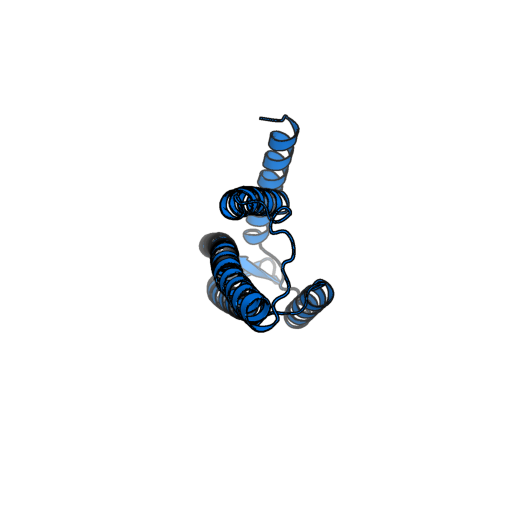0.368 -23.532 1.00 49.88 122 ALA A O 1
ATOM 993 N N . LEU A 1 123 ? 18.108 1.129 -21.539 1.00 51.62 123 LEU A N 1
ATOM 994 C CA . LEU A 1 123 ? 19.389 1.668 -22.004 1.00 51.62 123 LEU A CA 1
ATOM 995 C C . LEU A 1 123 ? 20.300 0.554 -22.523 1.00 51.62 123 LEU A C 1
ATOM 997 O O . LEU A 1 123 ? 20.844 0.678 -23.615 1.00 51.62 123 LEU A O 1
ATOM 1001 N N . HIS A 1 124 ? 20.441 -0.543 -21.776 1.00 48.81 124 HIS A N 1
ATOM 1002 C CA . HIS A 1 124 ? 21.331 -1.637 -22.158 1.00 48.81 124 HIS A CA 1
ATOM 1003 C C . HIS A 1 124 ? 20.823 -2.391 -23.398 1.00 48.81 124 HIS A C 1
ATOM 1005 O O . HIS A 1 124 ? 21.605 -2.658 -24.311 1.00 48.81 124 HIS A O 1
ATOM 1011 N N . ASN A 1 125 ? 19.517 -2.668 -23.476 1.00 49.59 125 ASN A N 1
ATOM 1012 C CA . ASN A 1 125 ? 18.885 -3.310 -24.632 1.00 49.59 125 ASN A CA 1
ATOM 1013 C C . ASN A 1 125 ? 18.817 -2.375 -25.847 1.00 49.59 125 ASN A C 1
ATOM 1015 O O . ASN A 1 125 ? 19.065 -2.817 -26.966 1.00 49.59 125 ASN A O 1
ATOM 1019 N N . GLY A 1 126 ? 18.569 -1.078 -25.646 1.00 50.84 126 GLY A N 1
ATOM 1020 C CA . GLY A 1 126 ? 18.637 -0.066 -26.702 1.00 50.84 126 GLY A CA 1
ATOM 1021 C C . GLY A 1 126 ? 20.043 0.060 -27.293 1.00 50.84 126 GLY A C 1
ATOM 1022 O O . GLY A 1 126 ? 20.187 0.166 -28.508 1.00 50.84 126 GLY A O 1
ATOM 1023 N N . LEU A 1 127 ? 21.086 -0.055 -26.462 1.00 56.41 127 LEU A N 1
ATOM 1024 C CA . LEU A 1 127 ? 22.480 -0.066 -26.915 1.00 56.41 127 LEU A CA 1
ATOM 1025 C C . LEU A 1 127 ? 22.827 -1.332 -27.713 1.00 56.41 127 LEU A C 1
ATOM 1027 O O . LEU A 1 127 ? 23.585 -1.255 -28.677 1.00 56.41 127 LEU A O 1
ATOM 1031 N N . TYR A 1 128 ? 22.274 -2.490 -27.337 1.00 53.41 128 TYR A N 1
ATOM 1032 C CA . TYR A 1 128 ? 22.439 -3.735 -28.097 1.00 53.41 128 TYR A CA 1
ATOM 1033 C C . TYR A 1 128 ? 21.712 -3.691 -29.437 1.00 53.41 128 TYR A C 1
ATOM 1035 O O . TYR A 1 128 ? 22.314 -4.039 -30.448 1.00 53.41 128 TYR A O 1
ATOM 1043 N N . ILE A 1 129 ? 20.467 -3.211 -29.469 1.00 54.06 129 ILE A N 1
ATOM 1044 C CA . ILE A 1 129 ? 19.713 -3.012 -30.715 1.00 54.06 129 ILE A CA 1
ATOM 1045 C C . ILE A 1 129 ? 20.448 -2.009 -31.618 1.00 54.06 129 ILE A C 1
ATOM 1047 O O . ILE A 1 129 ? 20.572 -2.241 -32.817 1.00 54.06 129 ILE A O 1
ATOM 1051 N N . TYR A 1 130 ? 21.018 -0.945 -31.045 1.00 58.56 130 TYR A N 1
ATOM 1052 C CA . TYR A 1 130 ? 21.846 0.022 -31.767 1.00 58.56 130 TYR A CA 1
ATOM 1053 C C . TYR A 1 130 ? 23.128 -0.603 -32.338 1.00 58.56 130 TYR A C 1
ATOM 1055 O O . TYR A 1 130 ? 23.414 -0.441 -33.522 1.00 58.56 130 TYR A O 1
ATOM 1063 N N . LYS A 1 131 ? 23.881 -1.367 -31.535 1.00 56.88 131 LYS A N 1
ATOM 1064 C CA . LYS A 1 131 ? 25.089 -2.074 -31.998 1.00 56.88 131 LYS A CA 1
ATOM 1065 C C . LYS A 1 131 ? 24.772 -3.125 -33.058 1.00 56.88 131 LYS A C 1
ATOM 1067 O O . LYS A 1 131 ? 25.532 -3.270 -34.009 1.00 56.88 131 LYS A O 1
ATOM 1072 N N . PHE A 1 132 ? 23.658 -3.834 -32.907 1.00 54.00 132 PHE A N 1
ATOM 1073 C CA . PHE A 1 132 ? 23.192 -4.817 -33.877 1.00 54.00 132 PHE A CA 1
ATOM 1074 C C . PHE A 1 132 ? 22.780 -4.149 -35.193 1.00 54.00 132 PHE A C 1
ATOM 1076 O O . PHE A 1 132 ? 23.152 -4.625 -36.259 1.00 54.00 132 PHE A O 1
ATOM 1083 N N . ARG A 1 133 ? 22.108 -2.995 -35.135 1.00 55.09 133 ARG A N 1
ATOM 1084 C CA . ARG A 1 133 ? 21.783 -2.203 -36.326 1.00 55.09 133 ARG A CA 1
ATOM 1085 C C . ARG A 1 133 ? 23.034 -1.666 -37.025 1.00 55.09 133 ARG A C 1
ATOM 1087 O O . ARG A 1 133 ? 23.155 -1.852 -38.224 1.00 55.09 133 ARG A O 1
ATOM 1094 N N . LEU A 1 134 ? 24.001 -1.117 -36.283 1.00 60.81 134 LEU A N 1
ATOM 1095 C CA . LEU A 1 134 ? 25.299 -0.704 -36.839 1.00 60.81 134 LEU A CA 1
ATOM 1096 C C . LEU A 1 134 ? 26.061 -1.867 -37.493 1.00 60.81 134 LEU A C 1
ATOM 1098 O O . LEU A 1 134 ? 26.741 -1.683 -38.500 1.00 60.81 134 LEU A O 1
ATOM 1102 N N . PHE A 1 135 ? 25.964 -3.067 -36.919 1.00 67.44 135 PHE A N 1
ATOM 1103 C CA . PHE A 1 135 ? 26.532 -4.279 -37.501 1.00 67.44 135 PHE A CA 1
ATOM 1104 C C . PHE A 1 135 ? 25.827 -4.665 -38.809 1.00 67.44 135 PHE A C 1
ATOM 1106 O O . PHE A 1 135 ? 26.506 -4.948 -39.795 1.00 67.44 135 PHE A O 1
ATOM 1113 N N . LEU A 1 136 ? 24.492 -4.615 -38.846 1.00 53.00 136 LEU A N 1
ATOM 1114 C CA . LEU A 1 136 ? 23.711 -4.860 -40.061 1.00 53.00 136 LEU A CA 1
ATOM 1115 C C . LEU A 1 136 ? 23.993 -3.822 -41.152 1.00 53.00 136 LEU A C 1
ATOM 1117 O O . LEU A 1 136 ? 24.215 -4.211 -42.292 1.00 53.00 136 LEU A O 1
ATOM 1121 N N . ASP A 1 137 ? 24.069 -2.536 -40.814 1.00 60.47 137 ASP A N 1
ATOM 1122 C CA . ASP A 1 137 ? 24.366 -1.463 -41.772 1.00 60.47 137 ASP A CA 1
ATOM 1123 C C . ASP A 1 137 ? 25.766 -1.640 -42.393 1.00 60.47 137 ASP A C 1
ATOM 1125 O O . ASP A 1 137 ? 25.957 -1.423 -43.591 1.00 60.47 137 ASP A O 1
ATOM 1129 N N . LYS A 1 138 ? 26.741 -2.121 -41.605 1.00 64.69 138 LYS A N 1
ATOM 1130 C CA . LYS A 1 138 ? 28.093 -2.450 -42.085 1.00 64.69 138 LYS A CA 1
ATOM 1131 C C . LYS A 1 138 ? 28.115 -3.666 -43.018 1.00 64.69 138 LYS A C 1
ATOM 1133 O O . LYS A 1 138 ? 28.941 -3.707 -43.925 1.00 64.69 138 LYS A O 1
ATOM 1138 N N . ILE A 1 139 ? 27.237 -4.645 -42.797 1.00 66.56 139 ILE A N 1
ATOM 1139 C CA . ILE A 1 139 ? 27.103 -5.836 -43.653 1.00 66.56 139 ILE A CA 1
ATOM 1140 C C . ILE A 1 139 ? 26.348 -5.513 -44.944 1.00 66.56 139 ILE A C 1
ATOM 1142 O O . ILE A 1 139 ? 26.710 -6.012 -46.005 1.00 66.56 139 ILE A O 1
ATOM 1146 N N . LEU A 1 140 ? 25.305 -4.688 -44.858 1.00 66.88 140 LEU A N 1
ATOM 1147 C CA . LEU A 1 140 ? 24.389 -4.408 -45.964 1.00 66.88 140 LEU A CA 1
ATOM 1148 C C . LEU A 1 140 ? 24.839 -3.231 -46.843 1.00 66.88 140 LEU A C 1
ATOM 1150 O O . LEU A 1 140 ? 24.231 -2.985 -47.880 1.00 66.88 140 LEU A O 1
ATOM 1154 N N . GLY A 1 141 ? 25.895 -2.504 -46.457 1.00 59.06 141 GLY A N 1
ATOM 1155 C CA . GLY A 1 141 ? 26.447 -1.392 -47.241 1.00 59.06 141 GLY A CA 1
ATOM 1156 C C . GLY A 1 141 ? 25.512 -0.182 -47.345 1.00 59.06 141 GLY A C 1
ATOM 1157 O O . GLY A 1 141 ? 25.695 0.672 -48.211 1.00 59.06 141 GLY A O 1
ATOM 1158 N N . THR A 1 142 ? 24.495 -0.102 -46.485 1.00 53.09 142 THR A N 1
ATOM 1159 C CA . THR A 1 142 ? 23.486 0.957 -46.515 1.00 53.09 142 THR A CA 1
ATOM 1160 C C . THR A 1 142 ? 23.928 2.152 -45.675 1.00 53.09 142 THR A C 1
ATOM 1162 O O . THR A 1 142 ? 23.801 2.163 -44.451 1.00 53.09 142 THR A O 1
ATOM 1165 N N . SER A 1 143 ? 24.432 3.188 -46.345 1.00 47.84 143 SER A N 1
ATOM 1166 C CA . SER A 1 143 ? 24.840 4.465 -45.749 1.00 47.84 143 SER A CA 1
ATOM 1167 C C . SER A 1 143 ? 23.632 5.369 -45.470 1.00 47.84 143 SER A C 1
ATOM 1169 O O . SER A 1 143 ? 23.390 6.331 -46.199 1.00 47.84 143 SER A O 1
ATOM 1171 N N . TYR A 1 144 ? 22.841 5.090 -44.433 1.00 49.25 144 TYR A N 1
ATOM 1172 C CA . TYR A 1 144 ? 21.838 6.064 -43.985 1.00 49.25 144 TYR A CA 1
ATOM 1173 C C . TYR A 1 144 ? 22.503 7.170 -43.145 1.00 49.25 144 TYR A C 1
ATOM 1175 O O . TYR A 1 144 ? 23.336 6.864 -42.288 1.00 49.25 144 TYR A O 1
ATOM 1183 N N . PRO A 1 145 ? 22.162 8.458 -43.349 1.00 47.34 145 PRO A N 1
ATOM 1184 C CA . PRO A 1 145 ? 22.774 9.549 -42.603 1.00 47.34 145 PRO A CA 1
ATOM 1185 C C . PRO A 1 145 ? 22.398 9.464 -41.119 1.00 47.34 145 PRO A C 1
ATOM 1187 O O . PRO A 1 145 ? 21.231 9.552 -40.740 1.00 47.34 145 PRO A O 1
ATOM 1190 N N . LEU A 1 146 ? 23.422 9.339 -40.273 1.00 48.66 146 LEU A N 1
ATOM 1191 C CA . LEU A 1 146 ? 23.363 9.260 -38.807 1.00 48.66 146 LEU A CA 1
ATOM 1192 C C . LEU A 1 146 ? 22.850 10.549 -38.115 1.00 48.66 146 LEU A C 1
ATOM 1194 O O . LEU A 1 146 ? 22.998 10.700 -36.905 1.00 48.66 146 LEU A O 1
ATOM 1198 N N . SER A 1 147 ? 22.285 11.508 -38.853 1.00 44.97 147 SER A N 1
ATOM 1199 C CA . SER A 1 147 ? 22.060 12.883 -38.382 1.00 44.97 147 SER A CA 1
ATOM 1200 C C . SER A 1 147 ? 20.783 13.101 -37.564 1.00 44.97 147 SER A C 1
ATOM 1202 O O . SER A 1 147 ? 20.577 14.202 -37.063 1.00 44.97 147 SER A O 1
ATOM 1204 N N . THR A 1 148 ? 19.926 12.092 -37.386 1.00 46.81 148 THR A N 1
ATOM 1205 C CA . THR A 1 148 ? 18.628 12.259 -36.697 1.00 46.81 148 THR A CA 1
ATOM 1206 C C . THR A 1 148 ? 18.517 11.546 -35.353 1.00 46.81 148 THR A C 1
ATOM 1208 O O . THR A 1 148 ? 17.437 11.519 -34.764 1.00 46.81 148 THR A O 1
ATOM 1211 N N . ILE A 1 149 ? 19.616 11.011 -34.812 1.00 50.47 149 ILE A N 1
ATOM 1212 C CA . ILE A 1 149 ? 19.617 10.449 -33.456 1.00 50.47 149 ILE A CA 1
ATOM 1213 C C . ILE A 1 149 ? 20.409 11.397 -32.553 1.00 50.47 149 ILE A C 1
ATOM 1215 O O . ILE A 1 149 ? 21.624 11.516 -32.720 1.00 50.47 149 ILE A O 1
ATOM 1219 N N . PRO A 1 150 ? 19.757 12.102 -31.611 1.00 47.06 150 PRO A N 1
ATOM 1220 C CA . PRO A 1 150 ? 20.444 13.068 -30.772 1.00 47.06 150 PRO A CA 1
ATOM 1221 C C . PRO A 1 150 ? 21.531 12.365 -29.953 1.00 47.06 150 PRO A C 1
ATOM 1223 O O . PRO A 1 150 ? 21.259 11.458 -29.164 1.00 47.06 150 PRO A O 1
ATOM 1226 N N . ILE A 1 151 ? 22.765 12.850 -30.112 1.00 52.84 151 ILE A N 1
ATOM 1227 C CA . ILE A 1 151 ? 23.997 12.452 -29.399 1.00 52.84 151 ILE A CA 1
ATOM 1228 C C . ILE A 1 151 ? 23.819 12.526 -27.865 1.00 52.84 151 ILE A C 1
ATOM 1230 O O . ILE A 1 151 ? 24.566 11.922 -27.101 1.00 52.84 151 ILE A O 1
ATOM 1234 N N . ASN A 1 152 ? 22.754 13.186 -27.406 1.00 52.97 152 ASN A N 1
ATOM 1235 C CA . ASN A 1 152 ? 22.385 13.357 -26.012 1.00 52.97 152 ASN A CA 1
ATOM 1236 C C . ASN A 1 152 ? 21.262 12.426 -25.527 1.00 52.97 152 ASN A C 1
ATOM 1238 O O . ASN A 1 152 ? 20.458 12.796 -24.673 1.00 52.97 152 ASN A O 1
ATOM 1242 N N . PHE A 1 153 ? 21.224 11.184 -26.013 1.00 51.78 153 PHE A N 1
ATOM 1243 C CA . PHE A 1 153 ? 20.302 10.153 -25.515 1.00 51.78 153 PHE A CA 1
ATOM 1244 C C . PHE A 1 153 ? 20.351 10.013 -23.978 1.00 51.78 153 PHE A C 1
ATOM 1246 O O . PHE A 1 153 ? 19.327 9.828 -23.326 1.00 51.78 153 PHE A O 1
ATOM 1253 N N . SER A 1 154 ? 21.535 10.196 -23.381 1.00 50.19 154 SER A N 1
ATOM 1254 C CA . SER A 1 154 ? 21.721 10.249 -21.926 1.00 50.19 154 SER A CA 1
ATOM 1255 C C . SER A 1 154 ? 21.007 11.429 -21.253 1.00 50.19 154 SER A C 1
ATOM 1257 O O . SER A 1 154 ? 20.495 11.249 -20.147 1.00 50.19 154 SER A O 1
ATOM 1259 N N . GLN A 1 155 ? 21.016 12.624 -21.852 1.00 56.09 155 GLN A N 1
ATOM 1260 C CA . GLN A 1 155 ? 20.347 13.803 -21.292 1.00 56.09 155 GLN A CA 1
ATOM 1261 C C . GLN A 1 155 ? 18.833 13.709 -21.466 1.00 56.09 155 GLN A C 1
ATOM 1263 O O . GLN A 1 155 ? 18.114 13.901 -20.493 1.00 56.09 155 GLN A O 1
ATOM 1268 N N . ILE A 1 156 ? 18.363 13.289 -22.643 1.00 58.69 156 ILE A N 1
ATOM 1269 C CA . ILE A 1 156 ? 16.931 13.107 -22.925 1.00 58.69 156 ILE A CA 1
ATOM 1270 C C . ILE A 1 156 ? 16.323 12.063 -21.980 1.00 58.69 156 ILE A C 1
ATOM 1272 O O . ILE A 1 156 ? 15.224 12.247 -21.464 1.00 58.69 156 ILE A O 1
ATOM 1276 N N . ILE A 1 157 ? 17.050 10.980 -21.687 1.00 56.62 157 ILE A N 1
ATOM 1277 C CA . ILE A 1 157 ? 16.595 9.972 -20.722 1.00 56.62 157 ILE A CA 1
ATOM 1278 C C . ILE A 1 157 ? 16.637 10.509 -19.291 1.00 56.62 157 ILE A C 1
ATOM 1280 O O . ILE A 1 157 ? 15.710 10.239 -18.536 1.00 56.62 157 ILE A O 1
ATOM 1284 N N . LYS A 1 158 ? 17.656 11.286 -18.899 1.00 55.78 158 LYS A N 1
ATOM 1285 C CA . LYS A 1 158 ? 17.675 11.929 -17.573 1.00 55.78 158 LYS A CA 1
ATOM 1286 C C . LYS A 1 158 ? 16.483 12.867 -17.387 1.00 55.78 158 LYS A C 1
ATOM 1288 O O . LYS A 1 158 ? 15.815 12.775 -16.363 1.00 55.78 158 LYS A O 1
ATOM 1293 N N . GLU A 1 159 ? 16.199 13.719 -18.366 1.00 62.44 159 GLU A N 1
ATOM 1294 C CA . GLU A 1 159 ? 15.061 14.644 -18.321 1.00 62.44 159 GLU A CA 1
ATOM 1295 C C . GLU A 1 159 ? 13.732 13.895 -18.273 1.00 62.44 159 GLU A C 1
ATOM 1297 O O . GLU A 1 159 ? 12.871 14.217 -17.456 1.00 62.44 159 GLU A O 1
ATOM 1302 N N . LYS A 1 160 ? 13.590 12.830 -19.068 1.00 62.38 160 LYS A N 1
ATOM 1303 C CA . LYS A 1 160 ? 12.374 12.017 -19.075 1.00 62.38 160 LYS A CA 1
ATOM 1304 C C . LYS A 1 160 ? 12.187 11.220 -17.782 1.00 62.38 160 LYS A C 1
ATOM 1306 O O . LYS A 1 160 ? 11.078 11.165 -17.273 1.00 62.38 160 LYS A O 1
ATOM 1311 N N . VAL A 1 161 ? 13.260 10.693 -17.187 1.00 58.88 161 VAL A N 1
ATOM 1312 C CA . VAL A 1 161 ? 13.220 10.028 -15.871 1.00 58.88 161 VAL A CA 1
ATOM 1313 C C . VAL A 1 161 ? 12.816 11.010 -14.775 1.00 58.88 161 VAL A C 1
ATOM 1315 O O . VAL A 1 161 ? 11.976 10.679 -13.943 1.00 58.88 161 VAL A O 1
ATOM 1318 N N . VAL A 1 162 ? 13.385 12.217 -14.767 1.00 67.50 162 VAL A N 1
ATOM 1319 C CA . VAL A 1 162 ? 13.018 13.253 -13.790 1.00 67.50 162 VAL A CA 1
ATOM 1320 C C . VAL A 1 162 ? 11.555 13.670 -13.972 1.00 67.50 162 VAL A C 1
ATOM 1322 O O . VAL A 1 162 ? 10.833 13.764 -12.981 1.00 67.50 162 VAL A O 1
ATOM 1325 N N . SER A 1 163 ? 11.100 13.836 -15.218 1.00 68.44 163 SER A N 1
ATOM 1326 C CA . SER A 1 163 ? 9.702 14.121 -15.558 1.00 68.44 163 SER A CA 1
ATOM 1327 C C . SER A 1 163 ? 8.760 13.009 -15.100 1.00 68.44 163 SER A C 1
ATOM 1329 O O . SER A 1 163 ? 7.802 13.286 -14.389 1.00 68.44 163 SER A O 1
ATOM 1331 N N . ASP A 1 164 ? 9.040 11.749 -15.433 1.00 60.41 164 ASP A N 1
ATOM 1332 C CA . ASP A 1 164 ? 8.174 10.613 -15.103 1.00 60.41 164 ASP A CA 1
ATOM 1333 C C . ASP A 1 164 ? 8.128 10.361 -13.589 1.00 60.41 164 ASP A C 1
ATOM 1335 O O . ASP A 1 164 ? 7.071 10.032 -13.045 1.00 60.41 164 ASP A O 1
ATOM 1339 N N . ILE A 1 165 ? 9.242 10.569 -12.874 1.00 61.38 165 ILE A N 1
ATOM 1340 C CA . ILE A 1 165 ? 9.275 10.536 -11.404 1.00 61.38 165 ILE A CA 1
ATOM 1341 C C . ILE A 1 165 ? 8.433 11.681 -10.832 1.00 61.38 165 ILE A C 1
ATOM 1343 O O . ILE A 1 165 ? 7.606 11.433 -9.955 1.00 61.38 165 ILE A O 1
ATOM 1347 N N . ALA A 1 166 ? 8.589 12.907 -11.336 1.00 62.81 166 ALA A N 1
ATOM 1348 C CA . ALA A 1 166 ? 7.805 14.058 -10.889 1.00 62.81 166 ALA A CA 1
ATOM 1349 C C . ALA A 1 166 ? 6.303 13.860 -11.144 1.00 62.81 166 ALA A C 1
ATOM 1351 O O . ALA A 1 166 ? 5.483 14.119 -10.264 1.00 62.81 166 ALA A O 1
ATOM 1352 N N . GLN A 1 167 ? 5.944 13.324 -12.310 1.00 61.34 167 GLN A N 1
ATOM 1353 C CA . GLN A 1 167 ? 4.563 13.058 -12.696 1.00 61.34 167 GLN A CA 1
ATOM 1354 C C . GLN A 1 167 ? 3.963 11.924 -11.853 1.00 61.34 167 GLN A C 1
ATOM 1356 O O . GLN A 1 167 ? 2.842 12.042 -11.360 1.00 61.34 167 GLN A O 1
ATOM 1361 N N . THR A 1 168 ? 4.744 10.876 -11.579 1.00 50.66 168 THR A N 1
ATOM 1362 C CA . THR A 1 168 ? 4.341 9.785 -10.680 1.00 50.66 168 THR A CA 1
ATOM 1363 C C . THR A 1 168 ? 4.111 10.290 -9.256 1.00 50.66 168 THR A C 1
ATOM 1365 O O . THR A 1 168 ? 3.117 9.903 -8.643 1.00 50.66 168 THR A O 1
ATOM 1368 N N . ILE A 1 169 ? 4.978 11.174 -8.747 1.00 54.78 169 ILE A N 1
ATOM 1369 C CA . ILE A 1 169 ? 4.810 11.820 -7.434 1.00 54.78 169 ILE A CA 1
ATOM 1370 C C . ILE A 1 169 ? 3.559 12.706 -7.419 1.00 54.78 169 ILE A C 1
ATOM 1372 O O . ILE A 1 169 ? 2.837 12.690 -6.435 1.00 54.78 169 ILE A O 1
ATOM 1376 N N . SER A 1 170 ? 3.263 13.431 -8.503 1.00 45.22 170 SER A N 1
ATOM 1377 C CA . SER A 1 170 ? 2.057 14.273 -8.590 1.00 45.22 170 SER A CA 1
ATOM 1378 C C . SER A 1 170 ? 0.740 13.499 -8.746 1.00 45.22 170 SER A C 1
ATOM 1380 O O . SER A 1 170 ? -0.325 14.070 -8.538 1.00 45.22 170 SER A O 1
ATOM 1382 N N . SER A 1 171 ? 0.804 12.222 -9.143 1.00 48.00 171 SER A N 1
ATOM 1383 C CA . SER A 1 171 ? -0.364 11.353 -9.372 1.00 48.00 171 SER A CA 1
ATOM 1384 C C . SER A 1 171 ? -0.738 10.465 -8.176 1.00 48.00 171 SER A C 1
ATOM 1386 O O . SER A 1 171 ? -1.708 9.709 -8.259 1.00 48.00 171 SER A O 1
ATOM 1388 N N . LEU A 1 172 ? 0.065 10.509 -7.108 1.00 41.34 172 LEU A N 1
ATOM 1389 C CA . LEU A 1 172 ? -0.143 9.818 -5.831 1.00 41.34 172 LEU A CA 1
ATOM 1390 C C . LEU A 1 172 ? -0.782 10.767 -4.815 1.00 41.34 172 LEU A C 1
ATOM 1392 O O . LEU A 1 172 ? -1.631 10.270 -4.044 1.00 41.34 172 LEU A O 1
#

pLDDT: mean 71.47, std 13.98, range [41.34, 90.25]

Radius of gyration: 23.57 Å; chains: 1; bounding box: 51×40×71 Å

Sequence (172 aa):
MNEHNIWVGVIILILLVYVIRQQVTPRTPKRFHFYTMPVVALFATYKNFHYPITGILMLNYIISVGVSIFFGYVQAGYIKLHQVNSVWVMQGDGRYVVSWLALLIVKVGIRVIFIVLGHKGALHNGLYIYKFRLFLDKILGTSYPLSTIPINFSQIIKEKVVSDIAQTISSL

Foldseek 3Di:
DDPVVVVLVVVVVVVLVVVVVVQQDWDADPPPCPPPVVVVVVVVVVVPPPDDCDPLNVVLVVVLVVLVVVLVVVLVVQWDWDADPNGTITHGDVVSVVSVVVNVVVNLVSVLVSLVVVLVVCVVVVVVVVVVVVVVCVVVVDDDDPPPDPPPPVVVSVVVSVVVNVVVVSVD

Secondary structure (DSSP, 8-state):
--HHHHHHHHHHHHHHHHHHHHHHS-B---TTSTTHHHHHHHHHHHHH--S---HHHHHHHHHHHHHHHHHHHHHHHTEEEEEETTEEEEEE-HHHHHHHHHHHHHHHHHHHHHHHHHHHHHHHHHHHHHHHHHHHHHHHT----GGGS-TTHHHHHHHHHHHHHHHHHHT-